Protein AF-A0A453KTK7-F1 (afdb_monomer_lite)

InterPro domains:
  IPR001948 Peptidase M18 [PF02127] (4-68)
  IPR001948 Peptidase M18 [PR00932] (14-34)
  IPR001948 Peptidase M18 [PR00932] (53-68)
  IPR001948 Peptidase M18 [PTHR28570] (2-68)
  IPR023358 Peptidase M18, domain 2 [G3DSA:2.30.250.10] (1-68)

Secondary structure (DSSP, 8-state):
-EETTEE-------SS--GGGGTT--B--EEEEEEEEEETTEEEEEEEEEE-SS--B--PPPPGGG--

pLDDT: mean 95.47, std 4.62, range [74.94, 98.44]

Sequence (68 aa):
ITKGGYLEVGVQTYGGGLWYTWFDRDLTIAGRVLVREKKDGVVSYGHKLVRVQEPIMRIPTLAIHLDR

Radius of gyration: 17.88 Å; chains: 1; bounding box: 42×22×49 Å

Organism: Aegilops tauschii subsp. strangulata (NCBI:txid200361)

Structure (mmCIF, N/CA/C/O backbone):
data_AF-A0A453KTK7-F1
#
_entry.id   AF-A0A453KTK7-F1
#
loop_
_atom_site.group_PDB
_atom_site.id
_atom_site.type_symbol
_atom_site.label_atom_id
_atom_site.label_alt_id
_atom_site.label_comp_id
_atom_site.label_asym_id
_atom_site.label_entity_id
_atom_site.label_seq_id
_atom_site.pdbx_PDB_ins_code
_atom_site.Cartn_x
_atom_site.Cartn_y
_atom_site.Cartn_z
_atom_site.occupancy
_atom_site.B_iso_or_equiv
_atom_site.auth_seq_id
_atom_site.auth_comp_id
_atom_site.auth_asym_id
_atom_site.auth_atom_id
_atom_site.pdbx_PDB_model_num
ATOM 1 N N . ILE A 1 1 ? -11.600 5.716 -7.048 1.00 75.06 1 ILE A N 1
ATOM 2 C CA . ILE A 1 1 ? -11.579 6.388 -8.373 1.00 75.06 1 ILE A CA 1
ATOM 3 C C . ILE A 1 1 ? -11.607 5.278 -9.407 1.00 75.06 1 ILE A C 1
ATOM 5 O O . ILE A 1 1 ? -10.949 4.279 -9.167 1.00 75.06 1 ILE A O 1
ATOM 9 N N . THR A 1 2 ? -12.394 5.374 -10.476 1.00 86.56 2 THR A N 1
ATOM 10 C CA . THR A 1 2 ? -12.442 4.302 -11.486 1.00 86.56 2 THR A CA 1
ATOM 11 C C . THR A 1 2 ? -11.894 4.840 -12.795 1.00 86.56 2 THR A C 1
ATOM 13 O O . THR A 1 2 ? -12.429 5.816 -13.319 1.00 86.56 2 THR A O 1
ATOM 16 N N . LYS A 1 3 ? -10.822 4.237 -13.312 1.00 93.81 3 LYS A N 1
ATOM 17 C CA . LYS A 1 3 ? -10.162 4.674 -14.548 1.00 93.81 3 LYS A CA 1
ATOM 18 C C . LYS A 1 3 ? -9.600 3.468 -15.291 1.00 93.81 3 LYS A C 1
ATOM 20 O O . LYS A 1 3 ? -9.066 2.555 -14.676 1.00 93.81 3 LYS A O 1
ATOM 25 N N . GLY A 1 4 ? -9.772 3.431 -16.613 1.00 93.25 4 GLY A N 1
ATOM 26 C CA . GLY A 1 4 ? -9.253 2.337 -17.446 1.00 93.25 4 GLY A CA 1
ATOM 27 C C . GLY A 1 4 ? -9.746 0.936 -17.051 1.00 93.25 4 GLY A C 1
ATOM 28 O O . GLY A 1 4 ? -9.059 -0.035 -17.328 1.00 93.25 4 GLY A O 1
ATOM 29 N N . GLY A 1 5 ? -10.898 0.826 -16.376 1.00 96.38 5 GLY A N 1
ATOM 30 C CA . GLY A 1 5 ? -11.419 -0.442 -15.848 1.00 96.38 5 GLY A CA 1
ATOM 31 C C . GLY A 1 5 ? -10.874 -0.858 -14.475 1.00 96.38 5 GLY A C 1
ATOM 32 O O . GLY A 1 5 ? -11.302 -1.883 -13.953 1.00 96.38 5 GLY A O 1
ATOM 33 N N . TYR A 1 6 ? -9.993 -0.065 -13.857 1.00 96.56 6 TYR A N 1
ATOM 34 C CA . TYR A 1 6 ? -9.404 -0.352 -12.548 1.00 96.56 6 TYR A CA 1
ATOM 35 C C . TYR A 1 6 ? -10.023 0.508 -11.442 1.00 96.56 6 TYR A C 1
ATOM 37 O O . TY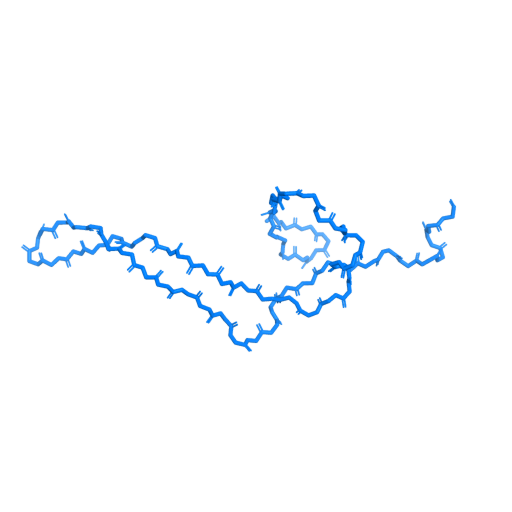R A 1 6 ? -10.313 1.692 -11.639 1.00 96.56 6 TYR A O 1
ATOM 45 N N . LEU A 1 7 ? -10.208 -0.097 -10.264 1.00 97.38 7 LEU A N 1
ATOM 46 C CA . LEU A 1 7 ? -10.543 0.613 -9.032 1.00 97.38 7 LEU A CA 1
ATOM 47 C C . LEU A 1 7 ? -9.253 1.103 -8.367 1.00 97.38 7 LEU A C 1
ATOM 49 O O . LEU A 1 7 ? -8.450 0.314 -7.879 1.00 97.38 7 LEU A O 1
ATOM 53 N N . GLU A 1 8 ? -9.086 2.416 -8.325 1.00 97.12 8 GLU A N 1
ATOM 54 C CA . GLU A 1 8 ? -7.927 3.094 -7.758 1.00 97.12 8 GLU A CA 1
ATOM 55 C C . GLU A 1 8 ? -8.237 3.690 -6.381 1.00 97.12 8 GLU A C 1
ATOM 57 O O . GLU A 1 8 ? -9.342 4.198 -6.118 1.00 97.12 8 GLU A O 1
ATOM 62 N N . VAL A 1 9 ? -7.209 3.704 -5.531 1.00 97.06 9 VAL A N 1
ATOM 63 C CA . VAL A 1 9 ? -7.208 4.319 -4.201 1.00 97.06 9 VAL A CA 1
ATOM 64 C C . VAL A 1 9 ? -6.253 5.509 -4.215 1.00 97.06 9 VAL A C 1
ATOM 66 O O . VAL A 1 9 ? -5.070 5.356 -4.507 1.00 97.06 9 VAL A O 1
ATOM 69 N N . GLY A 1 10 ? -6.761 6.701 -3.895 1.00 96.75 10 GLY A N 1
ATOM 70 C CA . GLY A 1 10 ? -5.918 7.882 -3.716 1.00 96.75 10 GLY A CA 1
ATOM 71 C C . GLY A 1 10 ? -5.077 7.750 -2.448 1.00 96.75 10 GLY A C 1
ATOM 72 O O . GLY A 1 10 ? -5.602 7.395 -1.394 1.00 96.75 10 GLY A O 1
ATOM 73 N N . VAL A 1 11 ? -3.782 8.038 -2.551 1.00 96.81 11 VAL A N 1
ATOM 74 C CA . VAL A 1 11 ? -2.818 7.932 -1.447 1.00 96.81 11 VAL A CA 1
ATOM 75 C C . VAL A 1 11 ? -2.158 9.283 -1.186 1.00 96.81 11 VAL A C 1
ATOM 77 O O . VAL A 1 11 ? -2.076 10.127 -2.077 1.00 96.81 11 VAL A O 1
ATOM 80 N N . GLN A 1 12 ? -1.667 9.480 0.034 1.00 97.75 12 GLN A N 1
ATOM 81 C CA . GLN A 1 12 ? -0.861 10.639 0.409 1.00 97.75 12 GLN A CA 1
ATOM 82 C C . GLN A 1 12 ? 0.530 10.163 0.825 1.00 97.75 12 GLN A C 1
ATOM 84 O O . GLN A 1 12 ? 0.660 9.215 1.600 1.00 97.75 12 GLN A O 1
ATOM 89 N N . THR A 1 13 ? 1.571 10.818 0.316 1.00 97.81 13 THR A N 1
ATOM 90 C CA . THR A 1 13 ? 2.947 10.546 0.732 1.00 97.81 13 THR A CA 1
ATOM 91 C C . THR A 1 13 ? 3.176 11.032 2.159 1.00 97.81 13 THR A C 1
ATOM 93 O O . THR A 1 13 ? 2.705 12.094 2.565 1.00 97.81 13 THR A O 1
ATOM 96 N N . TYR A 1 14 ? 3.918 10.246 2.933 1.00 97.81 14 TYR A N 1
ATOM 97 C CA . TYR A 1 14 ? 4.288 10.585 4.301 1.00 97.81 14 TYR A CA 1
ATOM 98 C C . TYR A 1 14 ? 5.805 10.479 4.469 1.00 97.81 14 TYR A C 1
ATOM 100 O O . TYR A 1 14 ? 6.388 9.424 4.219 1.00 97.81 14 TYR A O 1
ATOM 108 N N . GLY A 1 15 ? 6.443 11.571 4.895 1.00 97.25 15 GLY A N 1
ATOM 109 C CA . GLY A 1 15 ? 7.901 11.654 5.026 1.00 97.25 15 GLY A CA 1
ATOM 110 C C . GLY A 1 15 ? 8.641 11.753 3.684 1.00 97.25 15 GLY A C 1
ATOM 111 O O . GLY A 1 15 ? 8.053 12.089 2.659 1.00 97.25 15 GLY A O 1
ATOM 112 N N . GLY A 1 16 ? 9.950 11.480 3.699 1.00 96.50 16 GLY A N 1
ATOM 113 C CA . GLY A 1 16 ? 10.849 11.552 2.536 1.00 96.50 16 GLY A CA 1
ATOM 114 C C . GLY A 1 16 ? 11.154 10.186 1.919 1.00 96.50 16 GLY A C 1
ATOM 115 O O . GLY A 1 16 ? 12.318 9.816 1.793 1.00 96.50 16 GLY A O 1
ATOM 116 N N . GLY A 1 17 ? 10.122 9.398 1.612 1.00 94.62 17 GLY A N 1
ATOM 117 C CA . GLY A 1 17 ? 10.298 8.060 1.049 1.00 94.62 17 GLY A CA 1
ATOM 118 C C . GLY A 1 17 ? 10.961 8.073 -0.333 1.00 94.62 17 GLY A C 1
ATOM 119 O O . GLY A 1 17 ? 10.725 8.963 -1.148 1.00 94.62 17 GLY A O 1
ATOM 120 N N . LEU A 1 18 ? 11.758 7.044 -0.634 1.00 96.94 18 LEU A N 1
ATOM 121 C CA . LEU A 1 18 ? 12.266 6.800 -1.986 1.00 96.94 18 LEU A CA 1
ATOM 122 C C . LEU A 1 18 ? 11.149 6.184 -2.846 1.00 96.94 18 LEU A C 1
ATOM 124 O O . LEU A 1 18 ? 11.060 4.963 -2.996 1.00 96.94 18 LEU A O 1
ATOM 128 N N . TRP A 1 19 ? 10.259 7.031 -3.371 1.00 97.44 19 TRP A N 1
ATOM 129 C CA . TRP A 1 19 ? 8.965 6.623 -3.945 1.00 97.44 19 TRP A CA 1
ATOM 130 C C . TRP A 1 19 ? 9.058 5.628 -5.094 1.00 97.44 19 TRP A C 1
ATOM 132 O O . TRP A 1 19 ? 8.198 4.764 -5.219 1.00 97.44 19 TRP A O 1
ATOM 142 N N . TYR A 1 20 ? 10.129 5.679 -5.881 1.00 96.88 20 TYR A N 1
ATOM 143 C CA . TYR A 1 20 ? 10.326 4.736 -6.977 1.00 96.88 20 TYR A CA 1
ATOM 144 C C . TYR A 1 20 ? 10.367 3.269 -6.504 1.00 96.88 20 TYR A C 1
ATOM 146 O O . TYR A 1 20 ? 9.945 2.371 -7.219 1.00 96.88 20 TYR A O 1
ATOM 154 N N . THR A 1 21 ? 10.785 3.004 -5.261 1.00 97.69 21 THR A N 1
ATOM 155 C CA . THR A 1 21 ? 10.851 1.631 -4.721 1.00 97.69 21 THR A CA 1
ATOM 156 C C . THR A 1 21 ? 9.488 1.005 -4.404 1.00 97.69 21 THR A C 1
ATOM 158 O O . THR A 1 21 ? 9.417 -0.208 -4.184 1.00 97.69 21 THR A O 1
ATOM 161 N N . TRP A 1 22 ? 8.421 1.813 -4.388 1.00 98.19 22 TRP A N 1
ATOM 162 C CA . TRP A 1 22 ? 7.039 1.380 -4.157 1.00 98.19 22 TRP A CA 1
ATOM 163 C C . TRP A 1 22 ? 6.368 0.820 -5.411 1.00 98.19 22 TRP A C 1
ATOM 165 O O . TRP A 1 22 ? 5.362 0.116 -5.301 1.00 98.19 22 TRP A O 1
ATOM 175 N N . PHE A 1 23 ? 6.914 1.125 -6.588 1.00 98.31 23 PHE A N 1
ATOM 176 C CA . PHE A 1 23 ? 6.400 0.611 -7.847 1.00 98.31 23 PHE A CA 1
ATOM 177 C C . PHE A 1 23 ? 6.618 -0.903 -7.961 1.00 98.31 23 PHE A C 1
ATOM 179 O O . PHE A 1 23 ? 7.576 -1.458 -7.421 1.00 98.31 23 PHE A O 1
ATOM 186 N N . ASP A 1 24 ? 5.685 -1.571 -8.637 1.00 98.25 24 ASP A N 1
ATOM 187 C CA . ASP A 1 24 ? 5.662 -3.012 -8.916 1.00 98.25 24 ASP A CA 1
ATOM 188 C C . ASP A 1 24 ? 5.735 -3.925 -7.677 1.00 98.25 24 ASP A C 1
ATOM 190 O O . ASP A 1 24 ? 5.959 -5.134 -7.771 1.00 98.25 24 ASP A O 1
ATOM 194 N N . ARG A 1 25 ? 5.451 -3.384 -6.489 1.00 98.25 25 ARG A N 1
ATOM 195 C CA . ARG A 1 25 ? 5.357 -4.155 -5.244 1.00 98.25 25 ARG A CA 1
ATOM 196 C C . ARG A 1 25 ? 3.968 -4.750 -5.040 1.00 98.25 25 ARG A C 1
ATOM 198 O O . ARG A 1 25 ? 2.965 -4.185 -5.473 1.00 98.25 25 ARG A O 1
ATOM 205 N N . ASP A 1 26 ? 3.944 -5.886 -4.355 1.00 98.44 26 ASP A N 1
ATOM 206 C CA . ASP A 1 26 ? 2.741 -6.480 -3.779 1.00 98.44 26 ASP A CA 1
ATOM 207 C C . ASP A 1 26 ? 2.422 -5.726 -2.482 1.00 98.44 26 ASP A C 1
ATOM 209 O O . ASP A 1 26 ? 3.084 -5.914 -1.459 1.00 98.44 26 ASP A O 1
ATOM 213 N N . LEU A 1 27 ? 1.464 -4.800 -2.542 1.00 98.44 27 LEU A N 1
ATOM 214 C CA . LEU A 1 27 ? 1.125 -3.914 -1.431 1.00 98.44 27 LEU A CA 1
ATOM 215 C C . LEU A 1 27 ? -0.150 -4.382 -0.723 1.00 98.44 27 LEU A C 1
ATOM 217 O O . LEU A 1 27 ? -1.081 -4.912 -1.328 1.00 98.44 27 LEU A O 1
ATOM 221 N N . THR A 1 28 ? -0.213 -4.115 0.579 1.00 98.38 28 THR A N 1
ATOM 222 C CA . THR A 1 28 ? -1.406 -4.318 1.407 1.00 98.38 28 THR A CA 1
ATOM 223 C C . THR A 1 28 ? -1.681 -3.085 2.269 1.00 98.38 28 THR A C 1
ATOM 225 O O . THR A 1 28 ? -0.878 -2.151 2.307 1.00 98.38 28 THR A O 1
ATOM 228 N N . ILE A 1 29 ? -2.818 -3.077 2.963 1.00 98.06 29 ILE A N 1
ATOM 229 C CA . ILE A 1 2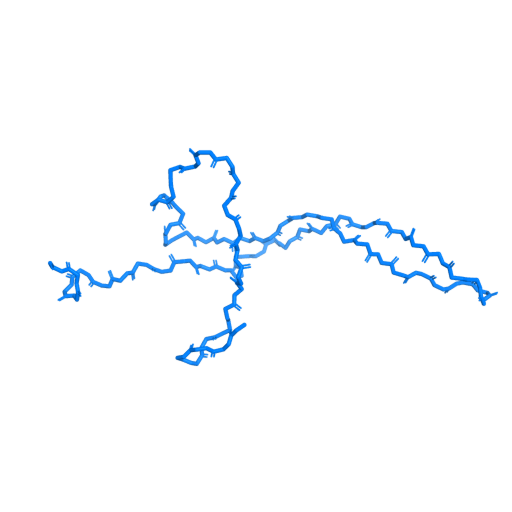9 ? -3.204 -2.032 3.912 1.00 98.06 29 ILE A CA 1
ATOM 230 C C . ILE A 1 29 ? -3.127 -2.535 5.352 1.00 98.06 29 ILE A C 1
ATOM 232 O O . ILE A 1 29 ? -3.517 -3.659 5.685 1.00 98.06 29 ILE A O 1
ATOM 236 N N . ALA A 1 30 ? -2.682 -1.647 6.231 1.00 98.25 30 ALA A N 1
ATOM 237 C CA . ALA A 1 30 ? -2.795 -1.807 7.668 1.00 98.25 30 ALA A CA 1
ATOM 238 C C . ALA A 1 30 ? -3.036 -0.441 8.312 1.00 98.25 30 ALA A C 1
ATOM 240 O O . ALA A 1 30 ? -2.578 0.583 7.805 1.00 98.25 30 ALA A O 1
ATOM 241 N N . GLY A 1 31 ? -3.760 -0.412 9.426 1.00 98.00 31 GLY A N 1
ATOM 242 C CA . GLY A 1 31 ? -4.049 0.837 10.116 1.00 98.00 31 GLY A CA 1
ATOM 243 C C . GLY A 1 31 ? -5.152 0.711 11.152 1.00 98.00 31 GLY A C 1
ATOM 244 O O . GLY A 1 31 ? -5.371 -0.351 11.734 1.00 98.00 31 GLY A O 1
ATOM 245 N N . ARG A 1 32 ? -5.843 1.826 11.388 1.00 97.88 32 ARG A N 1
ATOM 246 C CA . ARG A 1 32 ? -6.904 1.950 12.386 1.00 97.88 32 ARG A CA 1
ATOM 247 C C . ARG A 1 32 ? -8.141 2.571 11.761 1.00 97.88 32 ARG A C 1
ATOM 249 O O . ARG A 1 32 ? -8.041 3.582 11.074 1.00 97.88 32 ARG A O 1
ATOM 256 N N . VAL A 1 33 ? -9.296 2.006 12.081 1.00 97.62 33 VAL A N 1
ATOM 257 C CA . VAL A 1 33 ? -10.606 2.551 11.720 1.00 97.62 33 VAL A CA 1
ATOM 258 C C . VAL A 1 33 ? -11.351 2.980 12.976 1.00 97.62 33 VAL A C 1
ATOM 260 O O . VAL A 1 33 ? -11.233 2.335 14.021 1.00 97.62 33 VAL A O 1
ATOM 263 N N . LEU A 1 34 ? -12.110 4.070 12.879 1.00 96.88 34 LEU A N 1
ATOM 264 C CA . LEU A 1 34 ? -13.094 4.452 13.887 1.00 96.88 34 LEU A CA 1
ATOM 265 C C . LEU A 1 34 ? -14.442 3.882 13.472 1.00 96.88 34 LEU A C 1
ATOM 267 O O . LEU A 1 34 ? -14.883 4.081 12.341 1.00 96.88 34 LEU A O 1
ATOM 271 N N . VAL A 1 35 ? -15.083 3.161 14.382 1.00 96.25 35 VAL A N 1
ATOM 272 C CA . VAL A 1 35 ? -16.335 2.462 14.113 1.00 96.25 35 VAL A CA 1
ATOM 273 C C . VAL A 1 35 ? -17.388 3.009 15.055 1.00 96.25 35 VAL A C 1
ATOM 275 O O . VAL A 1 35 ? -17.173 3.086 16.265 1.00 96.25 35 VAL A O 1
ATOM 278 N N . ARG A 1 36 ? -18.529 3.410 14.495 1.00 95.06 36 ARG A N 1
ATOM 279 C CA . ARG A 1 36 ? -19.707 3.733 15.293 1.00 95.06 36 ARG A CA 1
ATOM 280 C C . ARG A 1 36 ? -20.281 2.432 15.842 1.00 95.06 36 ARG A C 1
ATOM 282 O O . ARG A 1 36 ? -20.594 1.524 15.076 1.00 95.06 36 ARG A O 1
ATOM 289 N N . GLU A 1 37 ? -20.467 2.376 17.149 1.00 92.12 37 GLU A N 1
ATOM 290 C CA . GLU A 1 37 ? -21.101 1.262 17.840 1.00 92.12 37 GLU A CA 1
ATOM 291 C C . GLU A 1 37 ? -22.436 1.738 18.415 1.00 92.12 37 GLU A C 1
ATOM 293 O O . GLU A 1 37 ? -22.571 2.877 18.866 1.00 92.12 37 GLU A O 1
ATOM 298 N N . LYS A 1 38 ? -23.457 0.884 18.346 1.00 92.00 38 LYS A N 1
ATOM 299 C CA . LYS A 1 38 ? -24.762 1.152 18.947 1.00 92.00 38 LYS A CA 1
ATOM 300 C C . LYS A 1 38 ? -25.126 -0.026 19.829 1.00 92.00 38 LYS A C 1
ATOM 302 O O . LYS A 1 38 ? -25.298 -1.133 19.324 1.00 92.00 38 LYS A O 1
ATOM 307 N N . LYS A 1 39 ? -25.250 0.221 21.129 1.00 87.19 39 LYS A N 1
ATOM 308 C CA . LYS A 1 39 ? -25.674 -0.779 22.109 1.00 87.19 39 LYS A CA 1
ATOM 309 C C . LYS A 1 39 ? -26.762 -0.172 22.984 1.00 87.19 39 LYS A C 1
ATOM 311 O O . LYS A 1 39 ? -26.602 0.943 23.466 1.00 87.19 39 LYS A O 1
ATOM 316 N N . ASP A 1 40 ? -27.886 -0.873 23.103 1.00 87.38 40 ASP A N 1
ATOM 317 C CA . ASP A 1 40 ? -29.031 -0.474 23.935 1.00 87.38 40 ASP A CA 1
ATOM 318 C C . ASP A 1 40 ? -29.513 0.970 23.680 1.00 87.38 40 ASP A C 1
ATOM 320 O O . ASP A 1 40 ? -29.872 1.713 24.586 1.00 87.38 40 ASP A O 1
ATOM 324 N N . GLY A 1 41 ? -29.487 1.398 22.412 1.00 87.94 41 GLY A N 1
ATOM 325 C CA . GLY A 1 41 ? -29.905 2.743 21.998 1.00 87.94 41 GLY A CA 1
ATOM 326 C C . GLY A 1 41 ? -28.842 3.838 22.150 1.00 87.94 41 GLY A C 1
ATOM 327 O O . GLY A 1 41 ? -28.985 4.886 21.523 1.00 87.94 41 GLY A O 1
ATOM 328 N N . VAL A 1 42 ? -27.749 3.586 22.873 1.00 89.06 42 VAL A N 1
ATOM 329 C CA . VAL A 1 42 ? -26.634 4.527 23.049 1.00 89.06 42 VAL A CA 1
ATOM 330 C C . VAL A 1 42 ? -25.632 4.381 21.903 1.00 89.06 42 VAL A C 1
ATOM 332 O O . VAL A 1 42 ? -25.257 3.269 21.527 1.00 89.06 42 VAL A O 1
ATOM 335 N N . VAL A 1 43 ? -25.207 5.512 21.332 1.00 93.44 43 VAL A N 1
ATOM 336 C CA . VAL A 1 43 ? -24.188 5.569 20.274 1.00 93.44 43 VAL A CA 1
ATOM 337 C C . VAL A 1 43 ? -22.830 5.889 20.892 1.00 93.44 43 VAL A C 1
ATOM 339 O O . VAL A 1 43 ? -22.679 6.908 21.562 1.00 93.44 43 VAL A O 1
ATOM 342 N N . SER A 1 44 ? -21.836 5.051 20.619 1.00 93.31 44 SER A N 1
ATOM 343 C CA . SER A 1 44 ? -20.434 5.260 20.983 1.00 93.31 44 SER A CA 1
ATOM 344 C C . SER A 1 44 ? -19.528 5.129 19.753 1.00 93.31 44 SER A C 1
ATOM 346 O O . SER A 1 44 ? -19.963 4.730 18.669 1.00 93.31 44 SER A O 1
ATOM 348 N N . TYR A 1 45 ? -18.257 5.503 19.904 1.00 94.25 45 TYR A N 1
ATOM 349 C CA . TYR A 1 45 ? -17.234 5.318 18.876 1.0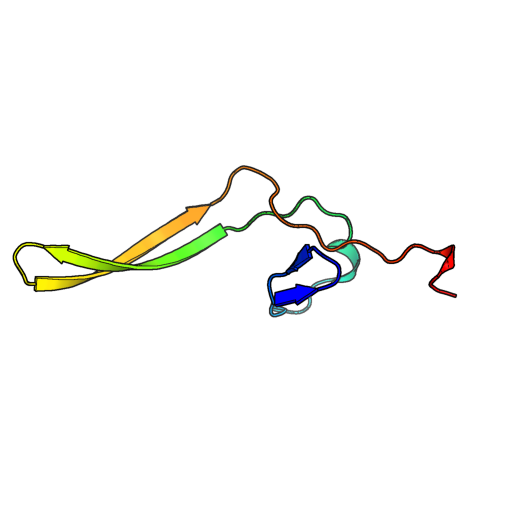0 94.25 45 TYR A CA 1
ATOM 350 C C . TYR A 1 45 ? -16.069 4.529 19.465 1.00 94.25 45 TYR A C 1
ATOM 352 O O . TYR A 1 45 ? -15.459 4.952 20.446 1.00 94.25 45 TYR A O 1
ATOM 360 N N . GLY A 1 46 ? -15.771 3.385 18.858 1.00 92.94 46 GLY A N 1
ATOM 361 C CA . GLY A 1 46 ? -14.603 2.566 19.163 1.00 92.94 46 GLY A CA 1
ATOM 362 C C . GLY A 1 46 ? -13.558 2.673 18.0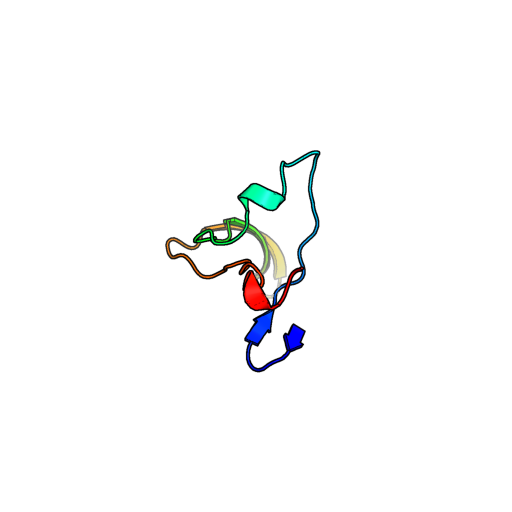57 1.00 92.94 46 GLY A C 1
ATOM 363 O O . GLY A 1 46 ? -13.846 3.148 16.956 1.00 92.94 46 GLY A O 1
ATOM 364 N N . HIS A 1 47 ? -12.340 2.202 18.321 1.00 95.44 47 HIS A N 1
ATOM 365 C CA . HIS A 1 47 ? -11.335 2.022 17.278 1.00 95.44 47 HIS A CA 1
ATOM 366 C C . HIS A 1 47 ? -10.981 0.548 17.110 1.00 95.44 47 HIS A C 1
ATOM 368 O O . HIS A 1 47 ? -10.928 -0.200 18.083 1.00 95.44 47 HIS A O 1
ATOM 374 N N . LYS A 1 48 ? -10.715 0.133 15.870 1.00 96.69 48 LYS A N 1
ATOM 375 C CA . LYS A 1 48 ? -10.262 -1.223 15.544 1.00 96.69 48 LYS A CA 1
ATOM 376 C C . LYS A 1 48 ? -9.018 -1.156 14.678 1.00 96.69 48 LYS A C 1
ATOM 378 O O . LYS A 1 48 ? -8.926 -0.309 13.787 1.00 96.69 48 LYS A O 1
ATOM 383 N N . LEU A 1 49 ? -8.062 -2.035 14.958 1.00 98.19 49 LEU A N 1
ATOM 384 C CA . LEU A 1 49 ? -6.914 -2.240 14.084 1.00 98.19 49 LEU A CA 1
ATOM 385 C C . LEU A 1 49 ? -7.320 -3.147 12.926 1.00 98.19 49 LEU A C 1
ATOM 387 O O . LEU A 1 49 ? -8.094 -4.086 13.102 1.00 98.19 49 LEU A O 1
ATOM 391 N N . VAL A 1 50 ? -6.790 -2.851 11.747 1.00 98.12 50 VAL A N 1
ATOM 392 C CA . VAL A 1 50 ? -7.036 -3.604 10.520 1.00 98.12 50 VAL A CA 1
ATOM 393 C C . VAL A 1 50 ? -5.695 -3.941 9.895 1.00 98.12 50 VAL A C 1
ATOM 395 O O . VAL A 1 50 ? -4.802 -3.096 9.831 1.00 98.12 50 VAL A O 1
ATOM 398 N N . ARG A 1 51 ? -5.569 -5.177 9.419 1.00 98.00 51 ARG A N 1
ATOM 399 C CA . ARG A 1 51 ? -4.478 -5.629 8.560 1.00 98.00 51 ARG A CA 1
ATOM 400 C C . ARG A 1 51 ? -5.029 -6.661 7.592 1.00 98.00 51 ARG A C 1
ATOM 402 O O . ARG A 1 51 ? -5.559 -7.679 8.031 1.00 98.00 51 ARG A O 1
ATOM 409 N N . VAL A 1 52 ? -4.870 -6.411 6.301 1.00 98.31 52 VAL A N 1
ATOM 410 C CA . VAL A 1 52 ? -5.192 -7.389 5.259 1.00 98.31 52 VAL A CA 1
ATOM 411 C C . VAL A 1 52 ? -3.947 -8.247 5.016 1.00 98.31 52 VAL A C 1
ATOM 413 O O . VAL A 1 52 ? -2.846 -7.716 4.874 1.00 98.31 52 VAL A O 1
ATOM 416 N N . GLN A 1 53 ? -4.084 -9.574 5.053 1.00 97.69 53 GLN A N 1
ATOM 417 C CA . GLN A 1 53 ? -2.933 -10.492 4.964 1.00 97.69 53 GLN A CA 1
ATOM 418 C C . GLN A 1 53 ? -2.565 -10.900 3.530 1.00 97.69 53 GLN A C 1
ATOM 420 O O . GLN A 1 53 ? -1.590 -11.614 3.329 1.00 97.69 53 GLN A O 1
ATOM 425 N N . GLU A 1 54 ? -3.307 -10.408 2.546 1.00 98.19 54 GLU A N 1
ATOM 426 C CA . GLU A 1 54 ? -3.098 -10.641 1.118 1.00 98.19 54 GLU A CA 1
ATOM 427 C C . GLU A 1 54 ? -2.696 -9.340 0.398 1.00 98.19 54 GLU A C 1
ATOM 429 O O . GLU A 1 54 ? -3.041 -8.244 0.862 1.00 98.19 54 GLU A O 1
ATOM 434 N N . PRO A 1 55 ? -1.946 -9.427 -0.713 1.00 98.00 55 PRO A N 1
ATOM 435 C CA . PRO A 1 55 ? -1.574 -8.261 -1.501 1.00 98.00 55 PRO A CA 1
ATOM 436 C C . PRO A 1 55 ? -2.746 -7.811 -2.378 1.00 98.00 55 PRO A C 1
ATOM 438 O O . PRO A 1 55 ? -3.058 -8.420 -3.397 1.00 98.00 55 PRO A O 1
ATOM 441 N N . ILE A 1 56 ? -3.401 -6.727 -1.970 1.00 97.81 56 ILE A N 1
ATOM 442 C CA . ILE A 1 56 ? -4.620 -6.207 -2.614 1.00 97.81 56 ILE A CA 1
ATOM 443 C C . ILE A 1 56 ? -4.385 -4.943 -3.446 1.00 97.81 56 ILE A C 1
ATOM 445 O O . ILE A 1 56 ? -5.319 -4.422 -4.052 1.00 97.81 56 ILE A O 1
ATOM 449 N N . MET A 1 57 ? -3.163 -4.407 -3.457 1.00 97.94 57 MET A N 1
ATOM 450 C CA . MET A 1 57 ? -2.825 -3.169 -4.157 1.00 97.94 57 MET A CA 1
ATOM 451 C C . MET A 1 57 ? -1.491 -3.284 -4.889 1.00 97.94 57 MET A C 1
ATOM 453 O O . MET A 1 57 ? -0.589 -4.011 -4.475 1.00 97.94 57 MET A O 1
ATOM 457 N N . ARG A 1 58 ? -1.351 -2.493 -5.953 1.00 97.94 58 ARG A N 1
ATOM 458 C CA . ARG A 1 58 ? -0.115 -2.346 -6.722 1.00 97.94 58 ARG A CA 1
ATOM 459 C C . ARG A 1 58 ? -0.047 -0.955 -7.348 1.00 97.94 58 ARG A C 1
ATOM 461 O O . ARG A 1 58 ? -1.072 -0.398 -7.728 1.00 97.94 58 ARG A O 1
ATOM 468 N N . ILE A 1 59 ? 1.168 -0.426 -7.470 1.00 98.12 59 ILE A N 1
ATOM 469 C CA . ILE A 1 59 ? 1.482 0.778 -8.246 1.00 98.12 59 ILE A CA 1
ATOM 470 C C . ILE A 1 59 ? 2.308 0.314 -9.455 1.00 98.12 59 ILE A C 1
ATOM 472 O O . ILE A 1 59 ? 3.505 0.086 -9.292 1.00 98.12 59 ILE A O 1
ATOM 476 N N . PRO A 1 60 ? 1.696 0.065 -10.624 1.00 97.38 60 PRO A N 1
ATOM 477 C CA . PRO A 1 60 ? 2.419 -0.478 -11.770 1.00 97.38 60 PRO A CA 1
ATOM 478 C C . PRO A 1 60 ? 3.300 0.583 -12.440 1.00 97.38 60 PRO A C 1
ATOM 480 O O . PRO A 1 60 ? 2.893 1.741 -12.570 1.00 97.38 60 PRO A O 1
ATOM 483 N N . THR A 1 61 ? 4.491 0.192 -12.893 1.00 97.81 61 THR A N 1
ATOM 484 C CA . THR A 1 61 ? 5.301 1.032 -13.788 1.00 97.81 61 THR A CA 1
ATOM 485 C C . THR A 1 61 ? 4.674 1.138 -15.176 1.00 97.81 61 THR A C 1
ATOM 487 O O . THR A 1 61 ? 3.985 0.233 -15.655 1.00 97.81 61 THR A O 1
ATOM 490 N N . LEU A 1 62 ? 4.921 2.266 -15.848 1.00 97.56 62 LEU A N 1
ATOM 491 C CA . LEU A 1 62 ? 4.643 2.380 -17.274 1.00 97.56 62 LEU A CA 1
ATOM 492 C C . LEU A 1 62 ? 5.658 1.528 -18.043 1.00 97.56 62 LEU A C 1
ATOM 494 O O . LEU A 1 62 ? 6.845 1.509 -17.720 1.00 97.56 62 LEU A O 1
ATOM 498 N N . ALA A 1 63 ? 5.195 0.819 -19.071 1.00 97.38 63 ALA A N 1
ATOM 499 C CA . ALA A 1 63 ? 6.084 0.031 -19.912 1.00 97.38 63 ALA A CA 1
ATOM 500 C C . ALA A 1 63 ? 7.150 0.932 -20.558 1.00 97.38 63 ALA A C 1
ATO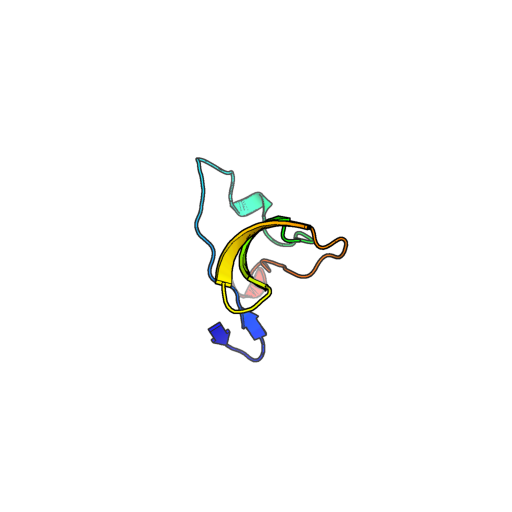M 502 O O . ALA A 1 63 ? 6.808 1.938 -21.174 1.00 97.38 63 ALA A O 1
ATOM 503 N N . ILE A 1 64 ? 8.420 0.515 -20.506 1.00 97.12 64 ILE A N 1
ATOM 504 C CA . ILE A 1 64 ? 9.573 1.292 -21.005 1.00 97.12 64 ILE A CA 1
ATOM 505 C C . ILE A 1 64 ? 9.437 1.746 -22.468 1.00 97.12 64 ILE A C 1
ATOM 507 O O . ILE A 1 64 ? 9.937 2.787 -22.870 1.00 97.12 64 ILE A O 1
ATOM 511 N N . HIS A 1 65 ? 8.720 0.983 -23.289 1.00 97.62 65 HIS A N 1
ATOM 512 C CA . HIS A 1 65 ? 8.464 1.325 -24.688 1.00 97.62 65 HIS A CA 1
ATOM 513 C C . HIS A 1 65 ? 7.642 2.616 -24.858 1.00 97.62 65 HIS A C 1
ATOM 515 O O . HIS A 1 65 ? 7.671 3.209 -25.934 1.00 97.62 65 HIS A O 1
ATOM 521 N N . LEU A 1 66 ? 6.901 3.013 -23.818 1.00 96.69 66 LEU A N 1
ATOM 522 C CA . LEU A 1 66 ? 6.004 4.167 -23.776 1.00 96.69 66 LEU A CA 1
ATOM 523 C C . LEU A 1 66 ? 6.568 5.330 -22.940 1.00 96.69 66 LEU A C 1
ATOM 525 O O . LEU A 1 66 ? 5.898 6.353 -22.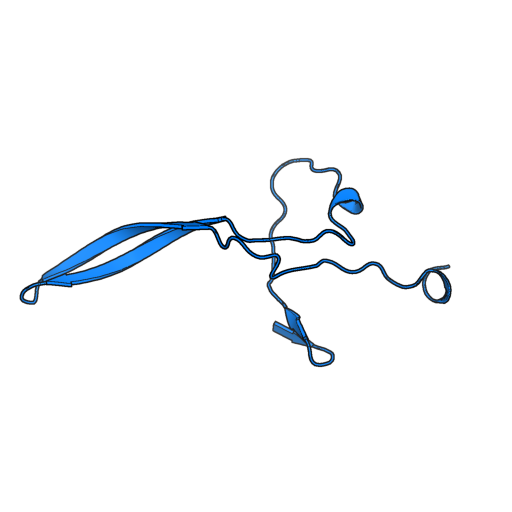829 1.00 96.69 66 LEU A O 1
ATOM 529 N N . ASP A 1 67 ? 7.762 5.172 -22.361 1.00 91.62 67 ASP A N 1
ATOM 530 C CA . ASP A 1 67 ? 8.412 6.136 -21.465 1.00 91.62 67 ASP A CA 1
ATOM 531 C C . ASP A 1 67 ? 9.852 6.389 -21.948 1.00 91.62 67 ASP A C 1
ATOM 533 O O . ASP A 1 67 ? 10.787 5.681 -21.568 1.00 91.62 67 ASP A O 1
ATOM 537 N N . ARG A 1 68 ? 10.005 7.327 -22.892 1.00 74.94 68 ARG A N 1
ATOM 538 C CA . ARG A 1 68 ? 11.271 7.673 -23.562 1.00 74.94 68 ARG A CA 1
ATOM 539 C C . ARG A 1 68 ? 11.617 9.142 -23.396 1.00 74.94 68 ARG A C 1
ATOM 541 O O . ARG A 1 68 ? 10.696 9.971 -23.560 1.00 74.94 68 ARG A O 1
#

Foldseek 3Di:
DADPNDDDDDDDDDPDDPVVVQAPDLDWDWDKDWDWDADPNDIDIDMDTDTDPGRPDHHYDDDVVVPD